Protein AF-U6DDP0-F1 (afdb_monomer_lite)

Structure (mmCIF, N/CA/C/O backbone):
data_AF-U6DDP0-F1
#
_entry.id   AF-U6DDP0-F1
#
loop_
_atom_site.group_PDB
_atom_site.id
_atom_site.type_symbol
_atom_site.label_atom_id
_atom_site.label_alt_id
_atom_site.label_comp_id
_atom_site.label_asym_id
_atom_site.label_entity_id
_atom_site.label_seq_id
_atom_site.pdbx_PDB_ins_code
_atom_site.Cartn_x
_atom_site.Cartn_y
_atom_site.Cartn_z
_atom_site.occupancy
_atom_site.B_iso_or_equiv
_atom_site.auth_seq_id
_atom_site.auth_comp_id
_atom_site.auth_asym_id
_atom_site.auth_atom_id
_atom_site.pdbx_PDB_model_num
ATOM 1 N N . GLY A 1 1 ? -42.342 47.438 30.909 1.00 38.00 1 GLY A N 1
ATOM 2 C CA . GLY A 1 1 ? -41.946 48.196 32.110 1.00 38.00 1 GLY A CA 1
ATOM 3 C C . GLY A 1 1 ? -40.904 47.389 32.852 1.00 38.00 1 GLY A C 1
ATOM 4 O O . GLY A 1 1 ? -41.098 46.182 32.937 1.00 38.00 1 GLY A O 1
ATOM 5 N N . PRO A 1 2 ? -39.793 47.988 33.298 1.00 43.22 2 PRO A N 1
ATOM 6 C CA . PRO A 1 2 ? -38.760 47.253 34.012 1.00 43.22 2 PRO A CA 1
ATOM 7 C C . PRO A 1 2 ? -39.185 47.078 35.474 1.00 43.22 2 PRO A C 1
ATOM 9 O O . PRO A 1 2 ? -39.621 48.033 36.112 1.00 43.22 2 PRO A O 1
ATOM 12 N N . ALA A 1 3 ? -39.091 45.854 35.987 1.00 39.34 3 ALA A N 1
ATOM 13 C CA . ALA A 1 3 ? -39.250 45.565 37.404 1.00 39.34 3 ALA A CA 1
ATOM 14 C C . ALA A 1 3 ? -37.856 45.364 38.006 1.00 39.34 3 ALA A C 1
ATOM 16 O O . ALA A 1 3 ? -37.175 44.385 37.711 1.00 39.34 3 ALA A O 1
ATOM 17 N N . ASP A 1 4 ? -37.447 46.333 38.815 1.00 47.53 4 ASP A N 1
ATOM 18 C CA . ASP A 1 4 ? -36.350 46.236 39.773 1.00 47.53 4 ASP A CA 1
ATOM 19 C C . ASP A 1 4 ? -36.824 45.400 40.973 1.00 47.53 4 ASP A C 1
ATOM 21 O O . ASP A 1 4 ? -37.988 45.520 41.379 1.00 47.53 4 ASP A O 1
ATOM 25 N N . PRO A 1 5 ? -35.964 44.562 41.567 1.00 47.81 5 PRO A N 1
ATOM 26 C CA . PRO A 1 5 ? -35.919 44.617 43.020 1.00 47.81 5 PRO A CA 1
ATOM 27 C C . PRO A 1 5 ? -34.507 44.440 43.587 1.00 47.81 5 PRO A C 1
ATOM 29 O O . PRO A 1 5 ? -33.981 43.333 43.728 1.00 47.81 5 PRO A O 1
ATOM 32 N N . ALA A 1 6 ? -33.963 45.542 44.085 1.00 44.97 6 ALA A N 1
ATOM 33 C CA . ALA A 1 6 ? -33.062 45.546 45.225 1.00 44.97 6 ALA A CA 1
ATOM 34 C C . ALA A 1 6 ? -33.690 44.841 46.449 1.00 44.97 6 ALA A C 1
ATOM 36 O O . ALA A 1 6 ? -34.684 45.302 47.010 1.00 44.97 6 ALA A O 1
ATOM 37 N N . LYS A 1 7 ? -33.052 43.763 46.927 1.00 42.91 7 LYS A N 1
ATOM 38 C CA . LYS A 1 7 ? -32.992 43.386 48.355 1.00 42.91 7 LYS A CA 1
ATOM 39 C C . LYS A 1 7 ? -31.882 42.354 48.578 1.00 42.91 7 LYS A C 1
ATOM 41 O O . LYS A 1 7 ? -32.112 41.154 48.665 1.00 42.91 7 LYS A O 1
ATOM 46 N N . GLN A 1 8 ? -30.649 42.840 48.686 1.00 42.94 8 GLN A N 1
ATOM 47 C CA . GLN A 1 8 ? -29.529 42.041 49.179 1.00 42.94 8 GLN A CA 1
ATOM 48 C C . GLN A 1 8 ? -29.596 42.037 50.711 1.00 42.94 8 GLN A C 1
ATOM 50 O O . GLN A 1 8 ? -29.204 42.994 51.376 1.00 42.94 8 GLN A O 1
ATOM 55 N N . GLY A 1 9 ? -30.191 40.984 51.270 1.00 35.31 9 GLY A N 1
ATOM 56 C CA . GLY A 1 9 ? -30.161 40.724 52.704 1.00 35.31 9 GLY A CA 1
ATOM 57 C C . GLY A 1 9 ? -28.753 40.314 53.125 1.00 35.31 9 GLY A C 1
ATOM 58 O O . GLY A 1 9 ? -28.230 39.308 52.657 1.00 35.31 9 GLY A O 1
ATOM 59 N N . SER A 1 10 ? -28.147 41.098 54.014 1.00 49.53 10 SER A N 1
ATOM 60 C CA . SER A 1 10 ? -26.905 40.754 54.705 1.00 49.53 10 SER A CA 1
ATOM 61 C C . SER A 1 10 ? -27.126 39.495 55.549 1.00 49.53 10 SER A C 1
ATOM 63 O O . SER A 1 10 ? -27.837 39.536 56.557 1.00 49.53 10 SER A O 1
ATOM 65 N N . LEU A 1 11 ? -26.559 38.362 55.123 1.00 41.19 11 LEU A N 1
ATOM 66 C CA . LEU A 1 11 ? -26.534 37.140 55.920 1.00 41.19 11 LEU A CA 1
ATOM 67 C C . LEU A 1 11 ? -25.156 36.960 56.552 1.00 41.19 11 LEU A C 1
ATOM 69 O O . LEU A 1 11 ? -24.106 37.053 55.924 1.00 41.19 11 LEU A O 1
ATOM 73 N N . ARG A 1 12 ? -25.234 36.769 57.864 1.00 46.16 12 ARG A N 1
ATOM 74 C CA . ARG A 1 12 ? -24.178 36.845 58.863 1.00 46.16 12 ARG A CA 1
ATOM 75 C C . ARG A 1 12 ? -23.090 35.803 58.618 1.00 46.16 12 ARG A C 1
ATOM 77 O O . ARG A 1 12 ? -23.382 34.624 58.433 1.00 46.16 12 ARG A O 1
ATOM 84 N N . THR A 1 13 ? -21.836 36.229 58.713 1.00 45.84 13 THR A N 1
ATOM 85 C CA . THR A 1 13 ? -20.685 35.332 58.808 1.00 45.84 13 THR A CA 1
ATOM 86 C C . THR A 1 13 ? -20.773 34.539 60.118 1.00 45.84 13 THR A C 1
ATOM 88 O O . THR A 1 13 ? -20.897 35.111 61.199 1.00 45.84 13 THR A O 1
ATOM 91 N N . SER A 1 14 ? -20.748 33.205 60.033 1.00 43.56 14 SER A N 1
ATOM 92 C CA . SER A 1 14 ? -20.640 32.321 61.201 1.00 43.56 14 SER A CA 1
ATOM 93 C C . SER A 1 14 ? -19.355 31.509 61.098 1.00 43.56 14 SER A C 1
ATOM 95 O O . SER A 1 14 ? -19.234 30.588 60.293 1.00 43.56 14 SER A O 1
ATOM 97 N N . THR A 1 15 ? -18.381 31.881 61.921 1.00 52.78 15 THR A N 1
ATOM 98 C CA . THR A 1 15 ? -17.061 31.260 62.073 1.00 52.78 15 THR A CA 1
ATOM 99 C C . THR A 1 15 ? -17.109 30.084 63.049 1.00 52.78 15 THR A C 1
ATOM 101 O O . THR A 1 15 ? -16.409 30.063 64.061 1.00 52.78 15 THR A O 1
ATOM 104 N N . ARG A 1 16 ? -17.948 29.078 62.779 1.00 46.84 16 ARG A N 1
ATOM 105 C CA . ARG A 1 16 ? -17.938 27.830 63.559 1.00 46.84 16 ARG A CA 1
ATOM 106 C C . ARG A 1 16 ? -17.669 26.639 62.653 1.00 46.84 16 ARG A C 1
ATOM 108 O O . ARG A 1 16 ? -18.406 26.380 61.708 1.00 46.84 16 ARG A O 1
ATOM 115 N N . GLY A 1 17 ? -16.547 25.986 62.952 1.00 48.09 17 GLY A N 1
ATOM 116 C CA . GLY A 1 17 ? -15.899 24.954 62.160 1.00 48.09 17 GLY A CA 1
ATOM 117 C C . GLY A 1 17 ? -16.848 23.866 61.682 1.00 48.09 17 GLY A C 1
ATOM 118 O O . GLY A 1 17 ? -17.523 23.199 62.462 1.00 48.09 17 GLY A O 1
ATOM 119 N N . LEU A 1 18 ? -16.842 23.666 60.369 1.00 44.09 18 LEU A N 1
ATOM 120 C CA . LEU A 1 18 ? -17.443 22.515 59.718 1.00 44.09 18 LEU A CA 1
ATOM 121 C C . LEU A 1 18 ? -16.490 21.327 59.855 1.00 44.09 18 LEU A C 1
ATOM 123 O O . LEU A 1 18 ? -15.892 20.873 58.882 1.00 44.09 18 LEU A O 1
ATOM 127 N N . SER A 1 19 ? -16.369 20.801 61.071 1.00 45.59 19 SER A N 1
ATOM 128 C CA . SER A 1 19 ? -15.800 19.475 61.315 1.00 45.59 19 SER A CA 1
ATOM 129 C C . SER A 1 19 ? -16.818 18.426 60.863 1.00 45.59 19 SER A C 1
ATOM 131 O O . SER A 1 19 ? -17.420 17.725 61.676 1.00 45.59 19 SER A O 1
ATOM 133 N N . ARG A 1 20 ? -17.091 18.349 59.555 1.00 49.94 20 ARG A N 1
ATOM 134 C CA . ARG A 1 20 ? -17.863 17.234 59.005 1.00 49.94 20 ARG A CA 1
ATOM 135 C C . ARG A 1 20 ? -16.989 15.989 59.103 1.00 49.94 20 ARG A C 1
ATOM 137 O O . ARG A 1 20 ? -16.007 15.848 58.383 1.00 49.94 20 ARG A O 1
ATOM 144 N N . ARG A 1 21 ? -17.343 15.115 60.045 1.00 46.47 21 ARG A N 1
ATOM 145 C CA . ARG A 1 21 ? -16.798 13.765 60.200 1.00 46.47 21 ARG A CA 1
ATOM 146 C C . ARG A 1 21 ? -17.096 13.002 58.903 1.00 46.47 21 ARG A C 1
ATOM 148 O O . ARG A 1 21 ? -18.243 12.641 58.656 1.00 46.47 21 ARG A O 1
ATOM 155 N N . LEU A 1 22 ? -16.094 12.870 58.037 1.00 49.31 22 LEU A N 1
ATOM 156 C CA . LEU A 1 22 ? -16.217 12.152 56.771 1.00 49.31 22 LEU A CA 1
ATOM 157 C C . LEU A 1 22 ? -16.420 10.658 57.070 1.00 49.31 22 LEU A C 1
ATOM 159 O O . LEU A 1 22 ? -15.773 10.122 57.970 1.00 49.31 22 LEU A O 1
ATOM 163 N N . GLN A 1 23 ? -17.354 10.023 56.358 1.00 47.84 23 GLN A N 1
ATOM 164 C CA . GLN A 1 23 ? -17.670 8.598 56.484 1.00 47.84 23 GLN A CA 1
ATOM 165 C C . GLN A 1 23 ? -16.390 7.756 56.352 1.00 47.84 23 GLN A C 1
ATOM 167 O O . GLN A 1 23 ? -15.599 7.958 55.431 1.00 47.84 23 GLN A O 1
ATOM 172 N N . SER A 1 24 ? -16.176 6.859 57.316 1.00 54.47 24 SER A N 1
ATOM 173 C CA . SER A 1 24 ? -15.008 5.987 57.431 1.00 54.47 24 SER A CA 1
ATOM 174 C C . SER A 1 24 ? -14.817 5.121 56.186 1.00 54.47 24 SER A C 1
ATOM 176 O O . SER A 1 24 ? -15.769 4.597 55.611 1.00 54.47 24 SER A O 1
ATOM 178 N N . CYS A 1 25 ? -13.564 4.958 55.768 1.00 51.06 25 CYS A N 1
ATOM 179 C CA . CYS A 1 25 ? -13.170 3.983 54.762 1.00 51.06 25 CYS A CA 1
ATOM 180 C C . CYS A 1 25 ? -13.474 2.550 55.249 1.00 51.06 25 CYS A C 1
ATOM 182 O O . CYS A 1 25 ? -13.344 2.252 56.437 1.00 51.06 25 CYS A O 1
ATOM 184 N N . TYR A 1 26 ? -13.823 1.646 54.324 1.00 52.00 26 TYR A N 1
ATOM 185 C CA . TYR A 1 26 ? -14.155 0.230 54.597 1.00 52.00 26 TYR A CA 1
ATOM 186 C C . TYR A 1 26 ? -12.998 -0.568 55.243 1.00 52.00 26 TYR A C 1
ATOM 188 O O . TYR A 1 26 ? -13.156 -1.720 55.628 1.00 52.00 26 TYR A O 1
ATOM 196 N N . CYS A 1 27 ? -11.820 0.046 55.365 1.00 51.66 27 CYS A N 1
ATOM 197 C CA . CYS A 1 27 ? -10.632 -0.511 56.000 1.00 51.66 27 CYS A CA 1
ATOM 198 C C . CYS A 1 27 ? -10.656 -0.398 57.538 1.00 51.66 27 CYS A C 1
ATOM 200 O O . CYS A 1 27 ? -9.750 -0.914 58.189 1.00 51.66 27 CYS A O 1
ATOM 202 N N . CYS A 1 28 ? -11.620 0.324 58.127 1.00 57.16 28 CYS A N 1
ATOM 203 C CA . CYS A 1 28 ? -11.613 0.683 59.552 1.00 57.16 28 CYS A CA 1
ATOM 204 C C . CYS A 1 28 ? -12.880 0.297 60.331 1.00 57.16 28 CYS A C 1
ATOM 206 O O . CYS A 1 28 ? -13.023 0.738 61.472 1.00 57.16 28 CYS A O 1
ATOM 208 N N . ASP A 1 29 ? -13.768 -0.539 59.785 1.00 48.28 29 ASP A N 1
ATOM 209 C CA . ASP A 1 29 ? -14.854 -1.128 60.581 1.00 48.28 29 ASP A CA 1
ATOM 210 C C . ASP A 1 29 ? -14.289 -2.212 61.509 1.00 48.28 29 ASP A C 1
ATOM 212 O O . ASP A 1 29 ? -14.326 -3.415 61.247 1.00 48.28 29 ASP A O 1
ATOM 216 N N . GLY A 1 30 ? -13.701 -1.750 62.613 1.00 52.09 30 GLY A N 1
ATOM 217 C CA . GLY A 1 30 ? -13.281 -2.583 63.723 1.00 52.09 30 GLY A CA 1
ATOM 218 C C . GLY A 1 30 ? -14.495 -3.249 64.359 1.00 52.09 30 GLY A C 1
ATOM 219 O O . GLY A 1 30 ? -15.248 -2.618 65.101 1.00 52.09 30 GLY A O 1
ATOM 220 N N . ARG A 1 31 ? -14.655 -4.552 64.120 1.00 43.84 31 ARG A N 1
ATOM 221 C CA . ARG A 1 31 ? -15.345 -5.420 65.075 1.00 43.84 31 ARG A CA 1
ATOM 222 C C . ARG A 1 31 ? -14.515 -5.428 66.358 1.00 43.84 31 ARG A C 1
ATOM 224 O O . ARG A 1 31 ? -13.404 -5.945 66.367 1.00 43.84 31 ARG A O 1
ATOM 231 N N . GLY A 1 32 ? -15.044 -4.801 67.403 1.00 48.03 32 GLY A N 1
ATOM 232 C CA . GLY A 1 32 ? -14.489 -4.888 68.746 1.00 48.03 32 GLY A CA 1
ATOM 233 C C . GLY A 1 32 ? -14.678 -6.283 69.336 1.00 48.03 32 GLY A C 1
ATOM 234 O O . GLY A 1 32 ? -15.735 -6.888 69.161 1.00 48.03 32 GLY A O 1
ATOM 235 N N . ASP A 1 33 ? -13.668 -6.743 70.066 1.00 39.22 33 ASP A N 1
ATOM 236 C CA . ASP A 1 33 ? -13.849 -7.607 71.228 1.00 39.22 33 ASP A CA 1
ATOM 237 C C . ASP A 1 33 ? -12.800 -7.240 72.292 1.00 39.22 33 ASP A C 1
ATOM 239 O O . ASP A 1 33 ? -11.716 -6.756 71.960 1.00 39.22 33 ASP A O 1
ATOM 243 N N . GLY A 1 34 ? -13.214 -7.309 73.555 1.00 44.78 34 GLY A N 1
ATOM 244 C CA . GLY A 1 34 ? -12.763 -6.435 74.639 1.00 44.78 34 GLY A CA 1
ATOM 245 C C . GLY A 1 34 ? -11.432 -6.745 75.334 1.00 44.78 34 GLY A C 1
ATOM 246 O O . GLY A 1 34 ? -10.815 -7.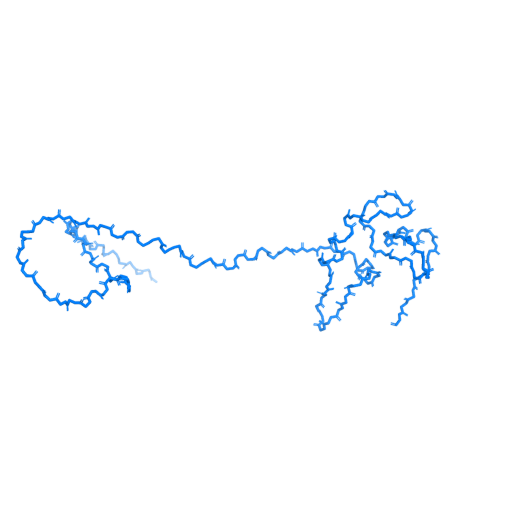790 75.162 1.00 44.78 34 GLY A O 1
ATOM 247 N N . GLY A 1 35 ? -11.041 -5.796 76.193 1.00 38.78 35 GLY A N 1
ATOM 248 C CA . GLY A 1 35 ? -10.006 -5.962 77.215 1.00 38.78 35 GLY A CA 1
ATOM 249 C C . GLY A 1 35 ? -9.368 -4.640 77.656 1.00 38.78 35 GLY A C 1
ATOM 250 O O . GLY A 1 35 ? -8.513 -4.121 76.955 1.00 38.78 35 GLY A O 1
ATOM 251 N N . GLU A 1 36 ? -9.820 -4.138 78.810 1.00 40.25 36 GLU A N 1
ATOM 252 C CA . GLU A 1 36 ? -9.134 -3.285 79.806 1.00 40.25 36 GLU A CA 1
ATOM 253 C C . GLU A 1 36 ? -8.369 -1.990 79.416 1.00 40.25 36 GLU A C 1
ATOM 255 O O . GLU A 1 36 ? -7.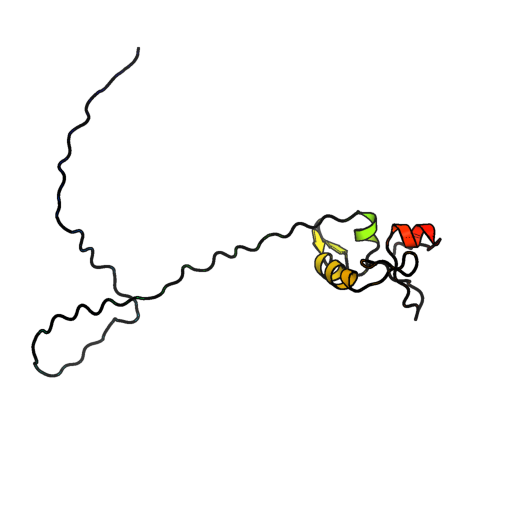312 -1.989 78.797 1.00 40.25 36 GLU A O 1
ATOM 260 N N . GLU A 1 37 ? -8.943 -0.873 79.895 1.00 49.31 37 GLU A N 1
ATOM 261 C CA . GLU A 1 37 ? -8.334 0.302 80.558 1.00 49.31 37 GLU A CA 1
ATOM 262 C C . GLU A 1 37 ? -6.870 0.678 80.238 1.00 49.31 37 GLU A C 1
ATOM 264 O O . GLU A 1 37 ? -5.930 0.136 80.812 1.00 49.31 37 GLU A O 1
ATOM 269 N N . ALA A 1 38 ? -6.694 1.726 79.418 1.00 37.78 38 ALA A N 1
ATOM 270 C CA . ALA A 1 38 ? -5.678 2.761 79.649 1.00 37.78 38 ALA A CA 1
ATOM 271 C C . ALA A 1 38 ? -5.921 4.020 78.783 1.00 37.78 38 ALA A C 1
ATOM 273 O O . ALA A 1 38 ? -5.767 3.987 77.565 1.00 37.78 38 ALA A O 1
ATOM 274 N N . ALA A 1 39 ? -6.239 5.132 79.459 1.00 39.84 39 ALA A N 1
ATOM 275 C CA . ALA A 1 39 ? -5.922 6.545 79.169 1.00 39.84 39 ALA A CA 1
ATOM 276 C C . ALA A 1 39 ? -6.127 7.142 77.740 1.00 39.84 39 ALA A C 1
ATOM 278 O O . ALA A 1 39 ? -5.524 6.694 76.760 1.00 39.84 39 ALA A O 1
ATOM 279 N N . PRO A 1 40 ? -6.843 8.284 77.601 1.00 40.78 40 PRO A N 1
ATOM 280 C CA . PRO A 1 40 ? -7.035 8.942 76.315 1.00 40.78 40 PRO A CA 1
ATOM 281 C C . PRO A 1 40 ? -5.804 9.796 75.985 1.00 40.78 40 PRO A C 1
ATOM 283 O O . PRO A 1 40 ? -5.697 10.948 76.399 1.00 40.78 40 PRO A O 1
ATOM 286 N N . THR A 1 41 ? -4.859 9.253 75.220 1.00 39.41 41 THR A N 1
ATOM 287 C CA . THR A 1 41 ? -3.923 10.111 74.481 1.00 39.41 41 THR A CA 1
ATOM 288 C C . THR A 1 41 ? -4.535 10.409 73.124 1.00 39.41 41 THR A C 1
ATOM 290 O O . THR A 1 41 ? -4.672 9.528 72.274 1.00 39.41 41 THR A O 1
ATOM 293 N N . ASP A 1 42 ? -4.957 11.663 72.963 1.00 50.62 42 ASP A N 1
ATOM 294 C CA . ASP A 1 42 ? -5.386 12.251 71.702 1.00 50.62 42 ASP A CA 1
ATOM 295 C C . ASP A 1 42 ? -4.256 12.100 70.679 1.00 50.62 42 ASP A C 1
ATOM 297 O O . ASP A 1 42 ? -3.230 12.776 70.711 1.00 50.62 42 ASP A O 1
ATOM 301 N N . LYS A 1 43 ? -4.414 11.125 69.797 1.00 41.38 43 LYS A N 1
ATOM 302 C CA . LYS A 1 43 ? -3.657 11.038 68.559 1.00 41.38 43 LYS A CA 1
ATOM 303 C C . LYS A 1 43 ? -4.678 10.830 67.473 1.00 41.38 43 LYS A C 1
ATOM 305 O O . LYS A 1 43 ? -5.025 9.704 67.119 1.00 41.38 43 LYS A O 1
ATOM 310 N N . SER A 1 44 ? -5.177 11.963 66.989 1.00 52.78 44 SER A N 1
ATOM 311 C CA . SER A 1 44 ? -5.844 12.105 65.703 1.00 52.78 44 SER A CA 1
ATOM 312 C C . SER A 1 44 ? -4.942 11.511 64.613 1.00 52.78 44 SER A C 1
ATOM 314 O O . SER A 1 44 ? -4.146 12.197 63.972 1.00 52.78 44 SER A O 1
ATOM 316 N N . ARG A 1 45 ? -4.992 10.185 64.452 1.00 53.75 45 ARG A N 1
ATOM 317 C CA . ARG A 1 45 ? -4.351 9.464 63.356 1.00 53.75 45 ARG A CA 1
ATOM 318 C C . ARG A 1 45 ? -5.174 9.758 62.114 1.00 53.75 45 ARG A C 1
ATOM 320 O O . ARG A 1 45 ? -6.133 9.063 61.795 1.00 53.75 45 ARG A O 1
ATOM 327 N N . LYS A 1 46 ? -4.816 10.861 61.468 1.00 53.34 46 LYS A N 1
ATOM 328 C CA . LYS A 1 46 ? -5.317 11.284 60.166 1.00 53.34 46 LYS A CA 1
ATOM 329 C C . LYS A 1 46 ? -4.981 10.169 59.172 1.00 53.34 46 LYS A C 1
ATOM 331 O O . LYS A 1 46 ? -3.827 9.978 58.812 1.00 53.34 46 LYS A O 1
ATOM 336 N N . HIS A 1 47 ? -5.974 9.360 58.830 1.00 57.56 47 HIS A N 1
ATOM 337 C CA . HIS A 1 47 ? -5.838 8.323 57.818 1.00 57.56 47 HIS A CA 1
ATOM 338 C C . HIS A 1 47 ? -5.879 9.000 56.443 1.00 57.56 47 HIS A C 1
ATOM 340 O O . HIS A 1 47 ? -6.936 9.469 56.022 1.00 57.56 47 HIS A O 1
ATOM 346 N N . GLU A 1 48 ? -4.738 9.078 55.760 1.00 56.56 48 GLU A N 1
ATOM 347 C CA . GLU A 1 48 ? -4.683 9.438 54.342 1.00 56.56 48 GLU A CA 1
ATOM 348 C C . GLU A 1 48 ? -4.907 8.174 53.511 1.00 56.56 48 GLU A C 1
ATOM 350 O O . GLU A 1 48 ? -4.003 7.374 53.285 1.00 56.56 48 GLU A O 1
ATOM 355 N N . CYS A 1 49 ? -6.154 7.965 53.092 1.00 57.38 49 CYS A N 1
ATOM 356 C CA . CYS A 1 49 ? -6.455 7.037 52.013 1.00 57.38 49 CYS A CA 1
ATOM 357 C C . CYS A 1 49 ? -6.097 7.749 50.709 1.00 57.38 49 CYS A C 1
ATOM 359 O O . CYS A 1 49 ? -6.838 8.635 50.278 1.00 57.38 49 CYS A O 1
ATOM 361 N N . SER A 1 50 ? -4.976 7.376 50.093 1.00 63.09 50 SER A N 1
ATOM 362 C CA . SER A 1 50 ? -4.650 7.765 48.719 1.00 63.09 50 SER A CA 1
ATOM 363 C C . SER A 1 50 ? -5.616 7.063 47.771 1.00 63.09 50 SER A C 1
ATOM 365 O O . SER A 1 50 ? -5.319 6.011 47.210 1.00 63.09 50 SER A O 1
ATOM 367 N N . LYS A 1 51 ? -6.831 7.594 47.663 1.00 48.47 51 LYS A N 1
ATOM 368 C CA . LYS A 1 51 ? -7.760 7.209 46.612 1.00 48.47 51 LYS A CA 1
ATOM 369 C C . LYS A 1 51 ? -7.484 8.143 45.449 1.00 48.47 51 LYS A C 1
ATOM 371 O O . LYS A 1 51 ? -8.098 9.203 45.347 1.00 48.47 51 LYS A O 1
ATOM 376 N N . ASP A 1 52 ? -6.511 7.766 44.627 1.00 62.94 52 ASP A N 1
ATOM 377 C CA . ASP A 1 52 ? -6.403 8.343 43.295 1.00 62.94 52 ASP A CA 1
ATOM 378 C C . ASP A 1 52 ? -7.775 8.209 42.613 1.00 62.94 52 ASP A C 1
ATOM 380 O O . ASP A 1 52 ? -8.424 7.156 42.735 1.00 62.94 52 ASP A O 1
ATOM 384 N N . PRO A 1 53 ? -8.284 9.276 41.973 1.00 61.81 53 PRO A N 1
ATOM 385 C CA . PRO A 1 53 ? -9.504 9.168 41.192 1.00 61.81 53 PRO A CA 1
ATOM 386 C C . PRO A 1 53 ? -9.321 8.058 40.143 1.00 61.81 53 PRO A C 1
ATOM 388 O O . PRO A 1 53 ? -8.200 7.860 39.665 1.00 61.81 53 PRO A O 1
ATOM 391 N N . PRO A 1 54 ? -10.384 7.310 39.783 1.00 60.19 54 PRO A N 1
ATOM 392 C CA . PRO A 1 54 ? -10.311 6.384 38.662 1.00 60.19 54 PRO A CA 1
ATOM 393 C C . PRO A 1 54 ? -9.753 7.151 37.470 1.00 60.19 54 PRO A C 1
ATOM 395 O O . PRO A 1 54 ? -10.281 8.211 37.135 1.00 60.19 54 PRO A O 1
ATOM 398 N N . ALA A 1 55 ? -8.661 6.654 36.892 1.00 62.19 55 ALA A N 1
ATOM 399 C CA . ALA A 1 55 ? -8.132 7.206 35.663 1.00 62.19 55 ALA A CA 1
ATOM 400 C C . ALA A 1 55 ? -9.272 7.186 34.643 1.00 62.19 55 ALA A C 1
ATOM 402 O O . ALA A 1 55 ? -9.717 6.118 34.216 1.00 62.19 55 ALA A O 1
ATOM 403 N N . GLU A 1 56 ? -9.786 8.368 34.309 1.00 59.88 56 GLU A N 1
ATOM 404 C CA . GLU A 1 56 ? -10.576 8.559 33.103 1.00 59.88 56 GLU A CA 1
ATOM 405 C C . GLU A 1 56 ? -9.759 7.903 31.980 1.00 59.88 56 GLU A C 1
ATOM 407 O O . GLU A 1 56 ? -8.549 8.159 31.909 1.00 59.88 56 GLU A O 1
ATOM 412 N N . PRO A 1 57 ? -10.331 7.031 31.132 1.00 58.41 57 PRO A N 1
ATOM 413 C CA . PRO A 1 57 ? -9.633 6.564 29.949 1.00 58.41 57 PRO A CA 1
ATOM 414 C C . PRO A 1 57 ? -9.524 7.756 28.995 1.00 58.41 57 PRO A C 1
ATOM 416 O O . PRO A 1 57 ? -10.282 7.892 28.039 1.00 58.41 57 PRO A O 1
ATOM 419 N N . GLY A 1 58 ? -8.585 8.653 29.289 1.00 53.78 58 GLY A N 1
ATOM 420 C CA . GLY A 1 58 ? -8.061 9.653 28.381 1.00 53.78 58 GLY A CA 1
ATOM 421 C C . GLY A 1 58 ? -7.246 8.925 27.329 1.00 53.78 58 GLY A C 1
ATOM 422 O O . GLY A 1 58 ? -6.026 9.002 27.329 1.00 53.78 58 GLY A O 1
ATOM 423 N N . GLY A 1 59 ? -7.928 8.141 26.497 1.00 60.47 59 GLY A N 1
ATOM 424 C CA . GLY A 1 59 ? -7.368 7.677 25.247 1.00 60.47 59 GLY A CA 1
ATOM 425 C C . GLY A 1 59 ? -7.321 8.885 24.335 1.00 60.47 59 GLY A C 1
ATOM 426 O O . GLY A 1 59 ? -8.355 9.328 23.832 1.00 60.47 59 GLY A O 1
ATOM 427 N N . ASP A 1 60 ? -6.135 9.448 24.169 1.00 66.19 60 ASP A N 1
ATOM 428 C CA . ASP A 1 60 ? -5.826 10.295 23.037 1.00 66.19 60 ASP A CA 1
ATOM 429 C C . ASP A 1 60 ? -6.237 9.544 21.764 1.00 66.19 60 ASP A C 1
ATOM 431 O O . ASP A 1 60 ? -5.693 8.502 21.402 1.00 66.19 60 ASP A O 1
ATOM 435 N N . THR A 1 61 ? -7.293 10.024 21.114 1.00 69.88 61 THR A N 1
ATOM 436 C CA . THR A 1 61 ? -7.700 9.494 19.816 1.00 69.88 61 THR A CA 1
ATOM 437 C C . THR A 1 61 ? -6.718 10.051 18.797 1.00 69.88 61 THR A C 1
ATOM 439 O O . THR A 1 61 ? -6.832 11.190 18.353 1.00 69.88 61 THR A O 1
ATOM 442 N N . GLN A 1 62 ? -5.680 9.274 18.491 1.00 76.81 62 GLN A N 1
ATOM 443 C CA . GLN A 1 62 ? -4.694 9.665 17.494 1.00 76.81 62 GLN A CA 1
ATOM 444 C C . GLN A 1 62 ? -5.315 9.558 16.095 1.00 76.81 62 GLN A C 1
ATOM 446 O O . GLN A 1 62 ? -5.559 8.466 15.580 1.00 76.81 62 GLN A O 1
ATOM 451 N N . GLU A 1 63 ? -5.593 10.707 15.484 1.00 83.00 63 GLU A N 1
ATOM 452 C CA . GLU A 1 63 ? -6.083 10.785 14.110 1.00 83.00 63 GLU A CA 1
ATOM 453 C C . GLU A 1 63 ? -4.916 10.671 13.120 1.00 83.00 63 GLU A C 1
ATOM 455 O O . GLU A 1 63 ? -3.918 11.389 13.214 1.00 83.00 63 GLU A O 1
ATOM 460 N N . HIS A 1 64 ? -5.051 9.775 12.141 1.00 83.25 64 HIS A N 1
ATOM 461 C CA . HIS A 1 64 ? -4.072 9.572 11.077 1.00 83.25 64 HIS A CA 1
ATOM 462 C C . HIS A 1 64 ? -4.702 9.843 9.714 1.00 83.25 64 HIS A C 1
ATOM 464 O O . HIS A 1 64 ? -5.774 9.328 9.400 1.00 83.25 64 HIS A O 1
ATOM 470 N N . TRP A 1 65 ? -4.000 10.618 8.890 1.00 88.31 65 TRP A N 1
ATOM 471 C CA . TRP A 1 65 ? -4.404 10.930 7.525 1.00 88.31 65 TRP A CA 1
ATOM 472 C C . TRP A 1 65 ? -3.527 10.157 6.556 1.00 88.31 65 TRP A C 1
ATOM 474 O O . TRP A 1 65 ? -2.300 10.208 6.635 1.00 88.31 65 TRP A O 1
ATOM 484 N N . VAL A 1 66 ? -4.164 9.452 5.632 1.00 90.06 66 VAL A N 1
ATOM 485 C CA . VAL A 1 66 ? -3.489 8.700 4.579 1.00 90.06 66 VAL A CA 1
ATOM 486 C C . VAL A 1 66 ? -4.162 8.973 3.248 1.00 90.06 66 VAL A C 1
ATOM 488 O O . VAL A 1 66 ? -5.365 9.223 3.187 1.00 90.06 66 VAL A O 1
ATOM 491 N N . HIS A 1 67 ? -3.384 8.922 2.170 1.00 93.31 67 HIS A N 1
ATOM 492 C CA . HIS A 1 67 ? -3.956 8.939 0.831 1.00 93.31 67 HIS A CA 1
ATOM 493 C C . HIS A 1 67 ? -4.799 7.681 0.615 1.00 93.31 67 HIS A C 1
ATOM 495 O O . HIS A 1 67 ? -4.402 6.591 1.029 1.00 93.31 67 HIS A O 1
ATOM 501 N N . GLU A 1 68 ? -5.920 7.829 -0.087 1.00 93.06 68 GLU A N 1
ATOM 502 C CA . GLU A 1 68 ? -6.832 6.729 -0.408 1.00 93.06 68 GLU A CA 1
ATOM 503 C C . GLU A 1 68 ? -6.096 5.559 -1.070 1.00 93.06 68 GLU A C 1
ATOM 505 O O . GLU A 1 68 ? -6.132 4.442 -0.565 1.00 93.06 68 GLU A O 1
ATOM 510 N N . ALA A 1 69 ? -5.326 5.832 -2.127 1.00 93.19 69 ALA A N 1
ATOM 511 C CA . ALA A 1 69 ? -4.559 4.803 -2.821 1.00 93.19 69 ALA A CA 1
ATOM 512 C C . ALA A 1 69 ? -3.538 4.100 -1.907 1.00 93.19 69 ALA A C 1
ATOM 514 O O . ALA A 1 69 ? -3.359 2.889 -1.999 1.00 93.19 69 ALA A O 1
ATOM 515 N N . CYS A 1 70 ? -2.903 4.822 -0.975 1.00 92.81 70 CYS A N 1
ATOM 516 C CA . CYS A 1 70 ? -2.021 4.187 0.003 1.00 92.81 70 CYS A CA 1
ATOM 517 C C . CYS A 1 70 ? -2.805 3.235 0.912 1.00 92.81 70 CYS A C 1
ATOM 519 O O . CYS A 1 70 ? -2.329 2.138 1.173 1.00 92.81 70 CYS A O 1
ATOM 521 N N . ALA A 1 71 ? -3.994 3.624 1.378 1.00 93.12 71 ALA A N 1
ATOM 522 C CA . ALA A 1 71 ? -4.821 2.769 2.225 1.00 93.12 71 ALA A CA 1
ATOM 523 C C . ALA A 1 71 ? -5.313 1.515 1.485 1.00 93.12 71 ALA A C 1
ATOM 525 O O . ALA A 1 71 ? -5.300 0.435 2.065 1.00 93.12 71 ALA A O 1
ATOM 526 N N . VAL A 1 72 ? -5.700 1.655 0.215 1.00 93.50 72 VAL A N 1
ATOM 527 C CA . VAL A 1 72 ? -6.206 0.556 -0.623 1.00 93.50 72 VAL A CA 1
ATOM 528 C C . VAL A 1 72 ? -5.117 -0.471 -0.940 1.00 93.50 72 VAL A C 1
ATOM 530 O O . VAL A 1 72 ? -5.356 -1.668 -0.825 1.00 93.50 72 VAL A O 1
ATOM 533 N N . TRP A 1 73 ? -3.914 -0.021 -1.311 1.00 94.50 73 TRP A N 1
ATOM 534 C CA . TRP A 1 73 ? -2.845 -0.914 -1.785 1.00 94.50 73 TRP A CA 1
ATOM 535 C C . TRP A 1 73 ? -1.889 -1.401 -0.692 1.00 94.50 73 TRP A C 1
ATOM 537 O O . TRP A 1 73 ? -1.027 -2.244 -0.949 1.00 94.50 73 TRP A O 1
ATOM 547 N N . THR A 1 74 ? -2.008 -0.877 0.526 1.00 94.88 74 THR A N 1
ATOM 548 C CA . THR A 1 74 ? -1.213 -1.357 1.658 1.00 94.88 74 THR A CA 1
ATOM 549 C C . THR A 1 74 ? -1.780 -2.671 2.180 1.00 94.88 74 THR A C 1
ATOM 551 O O . THR A 1 74 ? -2.931 -2.746 2.609 1.00 94.88 74 THR A O 1
ATOM 554 N N . GLY A 1 75 ? -0.939 -3.704 2.211 1.00 92.25 75 GLY A N 1
ATOM 555 C CA . GLY A 1 75 ? -1.313 -4.998 2.772 1.00 92.25 75 GLY A CA 1
ATOM 556 C C . GLY A 1 75 ? -1.706 -4.897 4.250 1.00 92.25 75 GLY A C 1
ATOM 557 O O . GLY A 1 75 ? -1.073 -4.190 5.032 1.00 92.25 75 GLY A O 1
ATOM 558 N N . GLY A 1 76 ? -2.750 -5.630 4.642 1.00 92.19 76 GLY A N 1
ATOM 559 C CA . GLY A 1 76 ? -3.230 -5.681 6.028 1.00 92.19 76 GLY A CA 1
ATOM 560 C C . GLY A 1 76 ? -4.218 -4.578 6.415 1.00 92.19 76 GLY A C 1
ATOM 561 O O . GLY A 1 76 ? -4.762 -4.637 7.518 1.00 92.19 76 GLY A O 1
ATOM 562 N N . ILE A 1 77 ? -4.502 -3.622 5.523 1.00 94.25 77 ILE A N 1
ATOM 563 C CA . ILE A 1 77 ? -5.596 -2.660 5.691 1.00 94.25 77 ILE A CA 1
ATOM 564 C C . ILE A 1 77 ? -6.861 -3.216 5.039 1.00 94.25 77 ILE A C 1
ATOM 566 O O . ILE A 1 77 ? -6.826 -3.738 3.930 1.00 94.25 77 ILE A O 1
ATOM 570 N N . TYR A 1 78 ? -7.991 -3.115 5.734 1.00 93.19 78 TYR A N 1
ATOM 571 C CA . TYR A 1 78 ? -9.283 -3.552 5.207 1.00 93.19 78 TYR A CA 1
ATOM 572 C C . TYR A 1 78 ? -10.427 -2.698 5.762 1.00 93.19 78 TYR A C 1
ATOM 574 O O . TYR A 1 78 ? -10.344 -2.146 6.863 1.00 93.19 78 TYR A O 1
ATOM 582 N N . LEU A 1 79 ? -11.503 -2.580 4.981 1.00 92.25 79 LEU A N 1
ATOM 583 C CA . LEU A 1 79 ? -12.688 -1.787 5.307 1.00 92.25 79 LEU A CA 1
ATOM 584 C C . LEU A 1 79 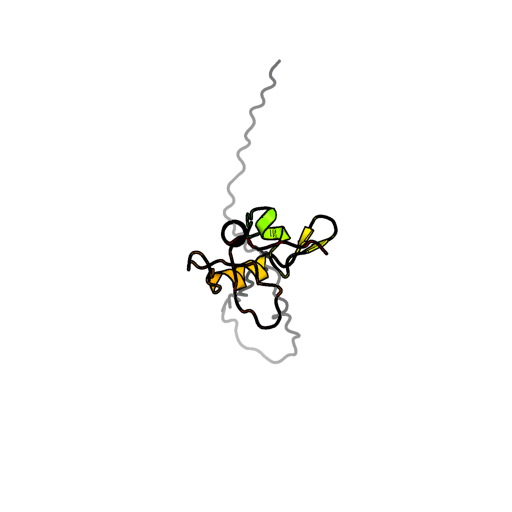? -13.845 -2.706 5.722 1.00 92.25 79 LEU A C 1
ATOM 586 O O . LEU A 1 79 ? -14.254 -3.578 4.959 1.00 92.25 79 LEU A O 1
ATOM 590 N N . VAL A 1 80 ? -14.419 -2.484 6.907 1.00 94.56 80 VAL A N 1
ATOM 591 C CA . VAL A 1 80 ? -15.600 -3.223 7.390 1.00 94.56 80 VAL A CA 1
ATOM 592 C C . VAL A 1 80 ? -16.653 -2.238 7.871 1.00 94.56 80 VAL A C 1
ATOM 594 O O . VAL A 1 80 ? -16.396 -1.442 8.772 1.00 94.56 80 VAL A O 1
ATOM 597 N N . ALA A 1 81 ? -17.847 -2.289 7.274 1.00 94.12 81 ALA A N 1
ATOM 598 C CA . ALA A 1 81 ? -18.977 -1.421 7.627 1.00 94.12 81 ALA A CA 1
ATOM 599 C C . ALA A 1 81 ? -18.602 0.079 7.704 1.00 94.12 81 ALA A C 1
ATOM 601 O O . ALA A 1 81 ? -19.014 0.789 8.620 1.00 94.12 81 ALA A O 1
ATOM 602 N N . GLY A 1 82 ? -17.776 0.549 6.761 1.00 89.38 82 GLY A N 1
ATOM 603 C CA . GLY A 1 82 ? -17.322 1.943 6.697 1.00 89.38 82 GLY A CA 1
ATOM 604 C C . GLY A 1 82 ? -16.215 2.317 7.690 1.00 89.38 82 GLY A C 1
ATOM 605 O O . GLY A 1 82 ? -15.912 3.498 7.829 1.00 89.38 82 GLY A O 1
ATOM 606 N N . LYS A 1 83 ? -15.603 1.346 8.380 1.00 90.12 83 LYS A N 1
ATOM 607 C CA . LYS A 1 83 ? -14.467 1.561 9.289 1.00 90.12 83 LYS A CA 1
ATOM 608 C C . LYS A 1 83 ? -13.210 0.878 8.764 1.00 90.12 83 LYS A C 1
ATOM 610 O O . LYS A 1 83 ? -13.268 -0.282 8.361 1.00 90.12 83 LYS A O 1
ATOM 615 N N . LEU A 1 84 ? -12.090 1.600 8.776 1.00 91.62 84 LEU A N 1
ATOM 616 C CA . LEU A 1 84 ? -10.777 1.081 8.392 1.00 91.62 84 LEU A CA 1
ATOM 617 C C . LEU A 1 84 ? -10.113 0.371 9.572 1.00 91.62 84 LEU A C 1
ATOM 619 O O . LEU A 1 84 ? -10.096 0.886 10.690 1.00 91.62 84 LEU A O 1
ATOM 623 N N . PHE A 1 85 ? -9.530 -0.790 9.297 1.00 93.62 85 PHE A N 1
ATOM 624 C CA . PHE A 1 85 ? -8.782 -1.599 10.254 1.00 93.62 85 PHE A CA 1
ATOM 625 C C . PHE A 1 85 ? -7.367 -1.849 9.741 1.00 93.62 85 PHE A C 1
ATOM 627 O O . PHE A 1 85 ? -7.106 -1.747 8.546 1.00 93.62 85 PHE A O 1
ATOM 634 N N . GLY A 1 86 ? -6.440 -2.147 10.654 1.00 93.56 86 GLY A N 1
ATOM 635 C CA . GLY A 1 86 ? -5.050 -2.470 10.314 1.00 93.56 86 GLY A CA 1
ATOM 636 C C . GLY A 1 86 ? -4.165 -1.272 9.953 1.00 93.56 86 GLY A C 1
ATOM 637 O O . GLY A 1 86 ? -2.952 -1.431 9.890 1.00 93.56 86 GLY A O 1
ATOM 638 N N . LEU A 1 87 ? -4.729 -0.067 9.803 1.00 92.38 87 LEU A N 1
ATOM 639 C CA . LEU A 1 87 ? -3.979 1.142 9.439 1.00 92.38 87 LEU A CA 1
ATOM 640 C C . LEU A 1 87 ? -2.818 1.433 10.400 1.00 92.38 87 LEU A C 1
ATOM 642 O O . LEU A 1 87 ? -1.691 1.632 9.961 1.00 92.38 87 LEU A O 1
ATOM 646 N N . GLN A 1 88 ? -3.076 1.426 11.709 1.00 92.12 88 GLN A N 1
ATOM 647 C CA . GLN A 1 88 ? -2.046 1.733 12.703 1.00 92.12 88 GLN A CA 1
ATOM 648 C C . GLN A 1 88 ? -0.906 0.703 12.686 1.00 92.12 88 GLN A C 1
ATOM 650 O O . GLN A 1 88 ? 0.259 1.075 12.789 1.00 92.12 88 GLN A O 1
ATOM 655 N N . GLU A 1 89 ? -1.226 -0.581 12.520 1.00 94.12 89 GLU A N 1
ATOM 656 C CA . GLU A 1 89 ? -0.219 -1.643 12.431 1.00 94.12 89 GLU A CA 1
ATOM 657 C C . GLU A 1 89 ? 0.593 -1.530 11.138 1.00 94.12 89 GLU A C 1
ATOM 659 O O . GLU A 1 89 ? 1.819 -1.608 11.174 1.00 94.12 89 GLU A O 1
ATOM 664 N N . ALA A 1 90 ? -0.064 -1.242 10.012 1.00 93.81 90 ALA A N 1
ATOM 665 C CA . ALA A 1 90 ? 0.615 -0.990 8.749 1.00 93.81 90 ALA A CA 1
ATOM 666 C C . ALA A 1 90 ? 1.571 0.211 8.842 1.00 93.81 90 ALA A C 1
ATOM 668 O O . ALA A 1 90 ? 2.702 0.132 8.367 1.00 93.81 90 ALA A O 1
ATOM 669 N N . MET A 1 91 ? 1.161 1.295 9.510 1.00 92.06 91 MET A N 1
ATOM 670 C CA . MET A 1 91 ? 2.012 2.466 9.743 1.00 92.06 91 MET A CA 1
ATOM 671 C C . MET A 1 91 ? 3.208 2.146 10.641 1.00 92.06 91 MET A C 1
ATOM 673 O O . MET A 1 91 ? 4.313 2.585 10.337 1.00 92.06 91 MET A O 1
ATOM 677 N N . LYS A 1 92 ? 3.012 1.367 11.714 1.00 93.56 92 LYS A N 1
ATOM 678 C CA . LYS A 1 92 ? 4.109 0.920 12.587 1.00 93.56 92 LYS A CA 1
ATOM 679 C C . LYS A 1 92 ? 5.140 0.098 11.828 1.00 93.56 92 LYS A C 1
ATOM 681 O O . LYS A 1 92 ? 6.318 0.257 12.091 1.00 93.56 92 LYS A O 1
ATOM 686 N N . VAL A 1 93 ? 4.716 -0.757 10.900 1.00 93.69 93 VAL A N 1
ATOM 687 C CA . VAL A 1 93 ? 5.650 -1.517 10.057 1.00 93.69 93 VAL A CA 1
ATOM 688 C C . VAL A 1 93 ? 6.343 -0.593 9.055 1.00 93.69 93 VAL A C 1
ATOM 690 O O . VAL A 1 93 ? 7.552 -0.684 8.875 1.00 93.69 93 VAL A O 1
ATOM 693 N N . ALA A 1 94 ? 5.603 0.332 8.437 1.00 94.00 94 ALA A N 1
ATOM 694 C CA . ALA A 1 94 ? 6.111 1.217 7.391 1.00 94.00 94 ALA A CA 1
ATOM 695 C C . ALA A 1 94 ? 7.352 2.020 7.807 1.00 94.00 94 ALA A C 1
ATOM 697 O O . ALA A 1 94 ? 8.205 2.286 6.961 1.00 94.00 94 ALA A O 1
ATOM 698 N N . VAL A 1 95 ? 7.465 2.403 9.087 1.00 94.81 95 VAL A N 1
ATOM 699 C CA . VAL A 1 95 ? 8.593 3.214 9.585 1.00 94.81 95 VAL A CA 1
ATOM 700 C C . VAL A 1 95 ? 9.950 2.542 9.367 1.00 94.81 95 VAL A C 1
ATOM 702 O O . VAL A 1 95 ? 10.932 3.244 9.144 1.00 94.81 95 VAL A O 1
ATOM 705 N N . ASP A 1 96 ? 9.986 1.208 9.363 1.00 95.81 96 ASP A N 1
ATOM 706 C CA . ASP A 1 96 ? 11.204 0.414 9.187 1.00 95.81 96 ASP A CA 1
ATOM 707 C C . ASP A 1 96 ? 11.370 -0.104 7.745 1.00 95.81 96 ASP A C 1
ATOM 709 O O . ASP A 1 96 ? 12.362 -0.758 7.420 1.00 95.81 96 ASP A O 1
ATOM 713 N N . MET A 1 97 ? 10.413 0.182 6.854 1.00 97.06 97 MET A N 1
ATOM 714 C CA . MET A 1 97 ? 10.410 -0.322 5.480 1.00 97.06 97 MET A CA 1
ATOM 715 C C . MET A 1 97 ? 10.950 0.712 4.493 1.00 97.06 97 MET A C 1
ATOM 717 O O . MET A 1 97 ? 10.349 1.766 4.268 1.00 97.06 97 MET A O 1
ATOM 721 N N . THR A 1 98 ? 12.056 0.367 3.837 1.00 98.25 98 THR A N 1
ATOM 722 C CA . THR A 1 98 ? 12.710 1.200 2.820 1.00 98.25 98 THR A CA 1
ATOM 723 C C . THR A 1 98 ? 12.117 0.973 1.432 1.00 98.25 98 THR A C 1
ATOM 725 O O . THR A 1 98 ? 12.049 -0.156 0.948 1.00 98.25 98 THR A O 1
ATOM 728 N N . CYS A 1 99 ? 11.740 2.052 0.749 1.00 98.25 99 CYS A N 1
ATOM 729 C CA . CYS A 1 99 ? 11.281 1.992 -0.632 1.00 98.25 99 CYS A CA 1
ATOM 730 C C . CYS A 1 99 ? 12.412 1.565 -1.576 1.00 98.25 99 CYS A C 1
ATOM 732 O O . CYS A 1 99 ? 13.456 2.205 -1.648 1.00 98.25 99 CYS A O 1
ATOM 734 N N . SER A 1 100 ? 12.168 0.552 -2.402 1.00 97.94 100 SER A N 1
ATOM 735 C CA . SER A 1 100 ? 13.138 0.058 -3.384 1.00 97.94 100 SER A CA 1
ATOM 736 C C . SER A 1 100 ? 13.404 1.043 -4.533 1.00 97.94 100 SER A C 1
ATOM 738 O O . SER A 1 100 ? 14.423 0.916 -5.205 1.00 97.94 100 SER A O 1
ATOM 740 N N . SER A 1 101 ? 12.533 2.037 -4.751 1.00 98.00 101 SER A N 1
ATOM 741 C CA . SER A 1 101 ? 12.713 3.059 -5.793 1.00 98.00 101 SER A CA 1
ATOM 742 C C . SER A 1 101 ? 13.428 4.309 -5.280 1.00 98.00 101 SER A C 1
ATOM 744 O O . SER A 1 101 ? 14.434 4.706 -5.856 1.00 98.00 101 SER A O 1
ATOM 746 N N . CYS A 1 102 ? 12.908 4.953 -4.229 1.00 98.00 102 CYS A N 1
ATOM 747 C CA . CYS A 1 102 ? 13.447 6.225 -3.732 1.00 98.00 102 CYS A CA 1
ATOM 748 C C . CYS A 1 102 ? 14.416 6.069 -2.553 1.00 98.00 102 CYS A C 1
ATOM 750 O O . CYS A 1 102 ? 15.059 7.044 -2.192 1.00 98.00 102 CYS A O 1
ATOM 752 N N . GLN A 1 103 ? 14.546 4.863 -1.985 1.00 98.00 103 GLN A N 1
ATOM 753 C CA . GLN A 1 103 ? 15.422 4.540 -0.848 1.00 98.00 103 GLN A CA 1
ATOM 754 C C . GLN A 1 103 ? 15.069 5.239 0.478 1.00 98.00 103 GLN A C 1
ATOM 756 O O . GLN A 1 103 ? 15.821 5.141 1.442 1.00 98.00 103 GLN A O 1
ATOM 761 N N . GLU A 1 104 ? 13.894 5.863 0.568 1.00 98.19 104 GLU A N 1
ATOM 762 C CA . GLU A 1 104 ? 13.376 6.473 1.798 1.00 98.19 104 GLU A CA 1
ATOM 763 C C . GLU A 1 104 ? 12.460 5.509 2.576 1.00 98.19 104 GLU A C 1
ATOM 765 O O . GLU A 1 104 ? 11.871 4.587 2.003 1.00 98.19 104 GLU A O 1
ATOM 770 N N . ALA A 1 105 ? 12.318 5.726 3.888 1.00 97.50 105 ALA A N 1
ATOM 771 C CA . ALA A 1 105 ? 11.436 4.940 4.758 1.00 97.50 105 ALA A CA 1
ATOM 772 C C . ALA A 1 105 ? 9.933 5.202 4.492 1.00 97.50 105 ALA A C 1
ATOM 774 O O . ALA A 1 105 ? 9.552 6.165 3.819 1.00 97.50 105 ALA A O 1
ATOM 775 N N . GLY A 1 106 ? 9.050 4.360 5.037 1.00 95.50 106 GLY A N 1
ATOM 776 C CA . GLY A 1 106 ? 7.594 4.523 4.930 1.00 95.50 106 GLY A CA 1
ATOM 777 C C . GLY A 1 106 ? 6.933 3.728 3.800 1.00 95.50 106 GLY A C 1
ATOM 778 O O . GLY A 1 106 ? 5.784 4.006 3.459 1.00 95.50 106 GLY A O 1
ATOM 779 N N . ALA A 1 107 ? 7.635 2.776 3.182 1.00 97.00 107 ALA A N 1
ATOM 780 C CA . ALA A 1 107 ? 7.085 1.962 2.100 1.00 97.00 107 ALA A CA 1
ATOM 781 C C . ALA A 1 107 ? 6.116 0.893 2.630 1.00 97.00 107 ALA A C 1
ATOM 783 O O . ALA A 1 107 ? 6.457 0.126 3.526 1.00 97.00 107 ALA A O 1
ATOM 784 N N . THR A 1 108 ? 4.923 0.798 2.043 1.00 95.69 108 THR A N 1
ATOM 785 C CA . THR A 1 108 ? 3.859 -0.101 2.528 1.00 95.69 108 THR A CA 1
ATOM 786 C C . THR A 1 108 ? 3.366 -1.115 1.500 1.00 95.69 108 THR A C 1
ATOM 788 O O . THR A 1 108 ? 2.649 -2.050 1.856 1.00 95.69 108 THR A O 1
ATOM 791 N N . ILE A 1 109 ? 3.750 -0.968 0.231 1.00 95.75 109 ILE A N 1
ATOM 792 C CA . ILE A 1 109 ? 3.295 -1.842 -0.853 1.00 95.75 109 ILE A CA 1
ATOM 793 C C . ILE A 1 109 ? 4.384 -2.860 -1.157 1.00 95.75 109 ILE A C 1
ATOM 795 O O . ILE A 1 109 ? 5.446 -2.496 -1.660 1.00 95.75 109 ILE A O 1
ATOM 799 N N . GLY A 1 110 ? 4.126 -4.130 -0.852 1.00 94.81 110 GLY A N 1
ATOM 800 C CA . GLY A 1 110 ? 5.015 -5.242 -1.185 1.00 94.81 110 GLY A CA 1
ATOM 801 C C . GLY A 1 110 ? 4.753 -5.805 -2.580 1.00 94.81 110 GLY A C 1
ATOM 802 O O . GLY A 1 110 ? 3.616 -5.844 -3.046 1.00 94.81 110 GLY A O 1
ATOM 803 N N . CYS A 1 111 ? 5.802 -6.277 -3.250 1.00 95.00 111 CYS A N 1
ATOM 804 C CA . CYS A 1 111 ? 5.661 -7.000 -4.510 1.00 95.00 111 CYS A CA 1
ATOM 805 C C . CYS A 1 111 ? 4.949 -8.350 -4.298 1.00 95.00 111 CYS A C 1
ATOM 807 O O . CYS A 1 111 ? 5.356 -9.146 -3.456 1.00 95.00 111 CYS A O 1
ATOM 809 N N . GLY A 1 112 ? 3.933 -8.654 -5.113 1.00 91.94 112 GLY A N 1
ATOM 810 C CA . GLY A 1 112 ? 3.197 -9.926 -5.046 1.00 91.94 112 GLY A CA 1
ATOM 811 C C . GLY A 1 112 ? 3.952 -11.150 -5.592 1.00 91.94 112 GLY A C 1
ATOM 812 O O . GLY A 1 112 ? 3.454 -12.273 -5.510 1.00 91.94 112 GLY A O 1
ATOM 813 N N . HIS A 1 113 ? 5.146 -10.973 -6.172 1.00 92.94 113 HIS A N 1
ATOM 814 C CA . HIS A 1 113 ? 5.935 -12.092 -6.689 1.00 92.94 113 HIS A CA 1
ATOM 815 C C . HIS A 1 113 ? 6.534 -12.922 -5.546 1.00 92.94 113 HIS A C 1
ATOM 817 O O . HIS A 1 113 ? 7.162 -12.389 -4.631 1.00 92.94 113 HIS A O 1
ATOM 823 N N . LYS A 1 114 ? 6.400 -14.252 -5.621 1.00 94.75 114 LYS A N 1
ATOM 824 C CA . LYS A 1 114 ? 6.918 -15.164 -4.591 1.00 94.75 114 LYS A CA 1
ATOM 825 C C . LYS A 1 114 ? 8.425 -14.975 -4.396 1.00 94.75 114 LYS A C 1
ATOM 827 O O . LYS A 1 114 ? 9.197 -15.151 -5.330 1.00 94.75 114 LYS A O 1
ATOM 832 N N . GLY A 1 115 ? 8.833 -14.661 -3.167 1.00 94.88 115 GLY A N 1
ATOM 833 C CA . GLY A 1 115 ? 10.240 -14.458 -2.805 1.00 94.88 115 GLY A CA 1
ATOM 834 C C . GLY A 1 115 ? 10.800 -13.072 -3.138 1.00 94.88 115 GLY A C 1
ATOM 835 O O . GLY A 1 115 ? 11.965 -12.817 -2.846 1.00 94.88 115 GLY A O 1
ATOM 836 N N . CYS A 1 116 ? 10.001 -12.168 -3.709 1.00 95.88 116 CYS A N 1
ATOM 837 C CA 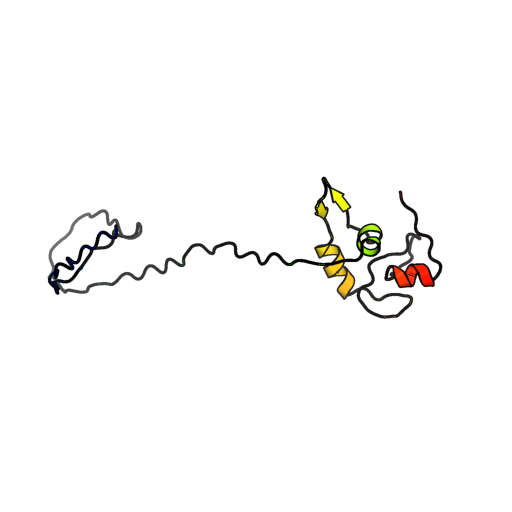. CYS A 1 116 ? 10.401 -10.778 -3.877 1.00 95.88 116 CYS A CA 1
ATOM 838 C C . CYS A 1 116 ? 10.228 -10.023 -2.554 1.00 95.88 116 CYS A C 1
ATOM 840 O O . CYS A 1 116 ? 9.148 -10.026 -1.970 1.00 95.88 116 CYS A O 1
ATOM 842 N N . SER A 1 117 ? 11.288 -9.367 -2.086 1.00 95.06 117 SER A N 1
ATOM 843 C CA . SER A 1 117 ? 11.267 -8.544 -0.870 1.00 95.06 117 SER A CA 1
ATOM 844 C C . SER A 1 117 ? 11.161 -7.048 -1.166 1.00 95.06 117 SER A C 1
ATOM 846 O O . SER A 1 117 ? 11.355 -6.234 -0.266 1.00 95.06 117 SER A O 1
ATOM 848 N N . HIS A 1 118 ? 10.918 -6.667 -2.423 1.00 96.75 118 HIS A N 1
ATOM 849 C CA . HIS A 1 118 ? 10.797 -5.264 -2.784 1.00 96.75 118 HIS A CA 1
ATOM 850 C C . HIS A 1 118 ? 9.513 -4.667 -2.224 1.00 96.75 118 HIS A C 1
ATOM 852 O O . HIS A 1 118 ? 8.414 -5.192 -2.433 1.00 96.75 118 HIS A O 1
ATOM 858 N N . THR A 1 119 ? 9.678 -3.535 -1.554 1.00 97.12 119 THR A N 1
ATOM 859 C CA . THR A 1 119 ? 8.596 -2.691 -1.066 1.00 97.12 119 THR A CA 1
ATOM 860 C C . THR A 1 119 ? 8.694 -1.296 -1.658 1.00 97.12 119 THR A C 1
ATOM 862 O O . THR A 1 119 ? 9.778 -0.811 -1.989 1.00 97.12 119 THR A O 1
ATOM 865 N N . TYR A 1 120 ? 7.551 -0.639 -1.808 1.00 97.69 120 TYR A N 1
ATOM 866 C CA . TYR A 1 120 ? 7.442 0.659 -2.457 1.00 97.69 120 TYR A CA 1
ATOM 867 C C . TYR A 1 120 ? 6.431 1.558 -1.740 1.00 97.69 120 TYR A C 1
ATOM 869 O O . TYR A 1 120 ? 5.491 1.082 -1.099 1.00 97.69 120 TYR A O 1
ATOM 877 N N . HIS A 1 121 ? 6.590 2.877 -1.880 1.00 97.88 121 HIS A N 1
ATOM 878 C CA . HIS A 1 121 ? 5.448 3.782 -1.750 1.00 97.88 121 HIS A CA 1
ATOM 879 C C . HIS A 1 121 ? 4.528 3.604 -2.960 1.00 97.88 121 HIS A C 1
ATOM 881 O O . HIS A 1 121 ? 4.991 3.235 -4.038 1.00 97.88 121 HIS A O 1
ATOM 887 N N . TYR A 1 122 ? 3.250 3.952 -2.813 1.00 97.19 122 TYR A N 1
ATOM 888 C CA . TYR A 1 122 ? 2.307 3.978 -3.934 1.00 97.19 122 TYR A CA 1
ATOM 889 C C . TYR A 1 122 ? 2.813 4.733 -5.179 1.00 97.19 122 TYR A C 1
ATOM 891 O O . TYR A 1 122 ? 2.910 4.105 -6.236 1.00 97.19 122 TYR A O 1
ATOM 899 N N . PRO A 1 123 ? 3.202 6.025 -5.094 1.00 97.44 123 PRO A N 1
ATOM 900 C CA . PRO A 1 123 ? 3.689 6.751 -6.268 1.00 97.44 123 PRO A CA 1
ATOM 901 C C . PRO A 1 123 ? 4.950 6.110 -6.858 1.00 97.44 123 PRO A C 1
ATOM 903 O O . PRO A 1 123 ? 5.050 5.952 -8.066 1.00 97.44 123 PRO A O 1
ATOM 906 N N . CYS A 1 124 ? 5.868 5.637 -6.014 1.00 98.12 124 CYS A N 1
ATOM 907 C CA . CYS A 1 124 ? 7.093 4.986 -6.467 1.00 98.12 124 CYS A CA 1
ATOM 908 C C . CYS A 1 124 ? 6.841 3.677 -7.222 1.00 98.12 124 CYS A C 1
ATOM 910 O O . CYS A 1 124 ? 7.516 3.406 -8.209 1.00 98.12 124 CYS A O 1
ATOM 912 N N . ALA A 1 125 ? 5.888 2.859 -6.774 1.00 97.06 125 ALA A N 1
ATOM 913 C CA . ALA A 1 125 ? 5.499 1.652 -7.497 1.00 97.06 125 ALA A CA 1
ATOM 914 C C . ALA A 1 125 ? 4.887 1.998 -8.862 1.00 97.06 125 ALA A C 1
ATOM 916 O O . ALA A 1 125 ? 5.230 1.361 -9.858 1.00 97.06 125 ALA A O 1
ATOM 917 N N . SER A 1 126 ? 4.036 3.029 -8.914 1.00 96.50 126 SER A N 1
ATOM 918 C CA . SER A 1 126 ? 3.455 3.535 -10.163 1.00 96.50 126 SER A CA 1
ATOM 919 C C . SER A 1 126 ? 4.536 4.015 -11.138 1.00 96.50 126 SER A C 1
ATOM 921 O O . SER A 1 126 ? 4.554 3.592 -12.292 1.00 96.50 126 SER A O 1
ATOM 923 N N . ASP A 1 127 ? 5.477 4.836 -10.672 1.00 97.44 127 ASP A N 1
ATOM 924 C CA . ASP A 1 127 ? 6.563 5.382 -11.497 1.00 97.44 127 ASP A CA 1
ATOM 925 C C . ASP A 1 127 ? 7.545 4.296 -11.965 1.00 97.44 127 ASP A C 1
ATOM 927 O O . ASP A 1 127 ? 8.082 4.367 -13.071 1.00 97.44 127 ASP A O 1
ATOM 931 N N . ALA A 1 128 ? 7.746 3.253 -11.153 1.00 95.19 128 ALA A N 1
ATOM 932 C CA . ALA A 1 128 ? 8.542 2.080 -11.509 1.00 95.19 128 ALA A CA 1
ATOM 933 C C . ALA A 1 128 ? 7.828 1.124 -12.489 1.00 95.19 128 ALA A C 1
ATOM 935 O O . ALA A 1 128 ? 8.408 0.110 -12.881 1.00 95.19 128 ALA A O 1
ATOM 936 N N . GLY A 1 129 ? 6.583 1.417 -12.884 1.00 95.56 129 GLY A N 1
ATOM 937 C CA . GLY A 1 129 ? 5.807 0.593 -13.812 1.00 95.56 129 GLY A CA 1
ATOM 938 C C . GLY A 1 129 ? 5.243 -0.690 -13.194 1.00 95.56 129 GLY A C 1
ATOM 939 O O . GLY A 1 129 ? 5.017 -1.666 -13.912 1.00 95.56 129 GLY A O 1
ATOM 940 N N . CYS A 1 130 ? 5.029 -0.723 -11.875 1.00 95.44 130 CYS A N 1
ATOM 941 C CA . CYS A 1 130 ? 4.375 -1.855 -11.223 1.00 95.44 130 CYS A CA 1
ATOM 942 C C . CYS A 1 130 ? 2.906 -1.957 -11.655 1.00 95.44 130 CYS A C 1
ATOM 944 O O . CYS A 1 130 ? 2.225 -0.951 -11.852 1.00 95.44 130 CYS A O 1
ATOM 946 N N . ILE A 1 131 ? 2.405 -3.188 -11.754 1.00 95.19 131 ILE A N 1
ATOM 947 C CA . ILE A 1 131 ? 0.996 -3.463 -12.044 1.00 95.19 131 ILE A CA 1
ATOM 948 C C . ILE A 1 131 ? 0.276 -3.726 -10.724 1.00 95.19 131 ILE A C 1
ATOM 950 O O . ILE A 1 131 ? 0.705 -4.571 -9.938 1.00 95.19 131 ILE A O 1
ATOM 954 N N . PHE A 1 132 ? -0.828 -3.018 -10.511 1.00 94.62 132 PHE A N 1
ATOM 955 C CA . PHE A 1 132 ? -1.697 -3.172 -9.354 1.00 94.62 132 PHE A CA 1
ATOM 956 C C . PHE A 1 132 ? -2.923 -4.005 -9.750 1.00 94.62 132 PHE A C 1
ATOM 958 O O . PHE A 1 132 ? -3.564 -3.710 -10.759 1.00 94.62 132 PHE A O 1
ATOM 965 N N . ILE A 1 133 ? -3.213 -5.073 -9.003 1.00 91.81 133 ILE A N 1
ATOM 966 C CA . ILE A 1 133 ? -4.295 -6.024 -9.298 1.00 91.81 133 ILE A CA 1
ATOM 967 C C . ILE A 1 133 ? -5.264 -6.021 -8.118 1.00 91.81 133 ILE A C 1
ATOM 969 O O . ILE A 1 133 ? -4.866 -6.362 -7.009 1.00 91.81 133 ILE A O 1
ATOM 973 N N . GLU A 1 134 ? -6.508 -5.618 -8.366 1.00 83.62 134 GLU A N 1
ATOM 974 C CA . GLU A 1 134 ? -7.603 -5.737 -7.399 1.00 83.62 134 GLU A CA 1
ATOM 975 C C . GLU A 1 134 ? -8.147 -7.172 -7.469 1.00 83.62 134 GLU A C 1
ATOM 977 O O . GLU A 1 134 ? -8.438 -7.665 -8.563 1.00 83.62 134 GLU A O 1
ATOM 982 N N . GLU A 1 135 ? -8.226 -7.855 -6.326 1.00 64.62 135 GLU A N 1
ATOM 983 C CA . GLU A 1 135 ?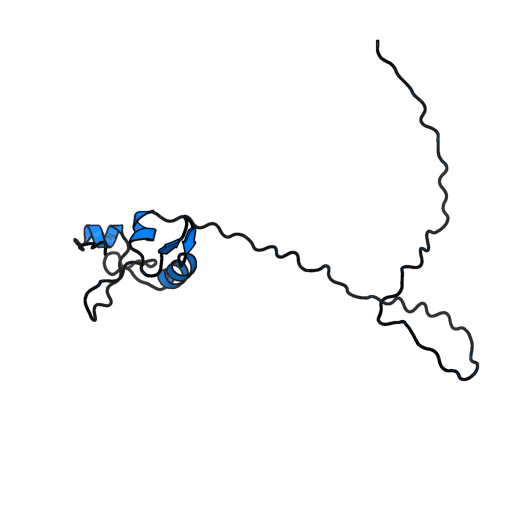 -8.823 -9.196 -6.202 1.00 64.62 135 GLU A CA 1
ATOM 984 C C . GLU A 1 135 ? -10.313 -9.135 -5.847 1.00 64.62 135 GLU A C 1
ATOM 986 O O . GLU A 1 135 ? -10.704 -8.264 -5.034 1.00 64.62 135 GLU A O 1
#

Secondary structure (DSSP, 8-state):
----------PPP--------PPPPTT------------------------PPP-------------HHHHHHSTT-EEETTEEESHHHHHHHHTTPBPTTT--B---EE--STT---EE-HHHHHHTTPPP---

Organism: Neovison vison (NCBI:txid452646)

Foldseek 3Di:
DDDDDDDDDDDDDDPDDPPPPPDDDPVPPDPDDDDDDDDDDDDPPPDDDPPDDPPDPPPPPDDDDDDPLQQVQFPQWDADPNDIPRPVVLQVVQQVDAAPQPRDTRFGHFDPDPPGRHTHGPVRCVVVVHDDDDD

pLDDT: mean 73.67, std 22.9, range [35.31, 98.25]

InterPro domains:
  IPR013083 Zinc finger, RING/FYVE/PHD-type [G3DSA:3.30.40.10] (19-135)
  IPR034732 Extended PHD (ePHD) domain [PS51805] (22-135)
  IPR052440 Transcriptional Regulator and Chromatin Remodeler [PTHR14955] (2-135)

Sequence (135 aa):
GPADPAKQGSLRTSTRGLSRRLQSCYCCDGRGDGGEEAAPTDKSRKHECSKDPPAEPGGDTQEHWVHEACAVWTGGIYLVAGKLFGLQEAMKVAVDMTCSSCQEAGATIGCGHKGCSHTYHYPCASDAGCIFIEE

Radius of gyration: 34.58 Å; chains: 1; bounding box: 57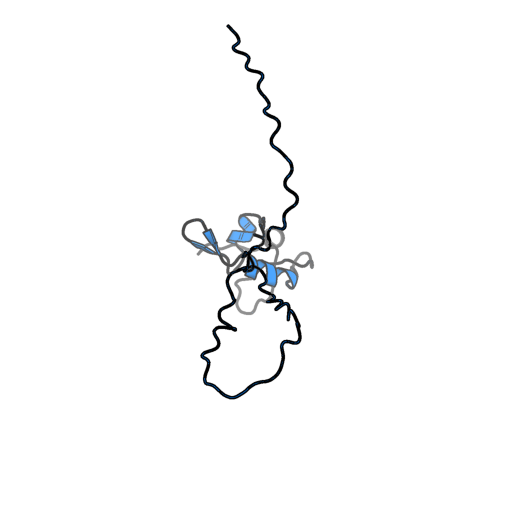×63×94 Å